Protein AF-A0A6B0SAT5-F1 (afdb_monomer_lite)

Structure (mmCIF, N/CA/C/O backbone):
data_AF-A0A6B0SAT5-F1
#
_entry.id   AF-A0A6B0SAT5-F1
#
loop_
_atom_site.group_PDB
_atom_site.id
_atom_site.type_symbol
_atom_site.label_atom_id
_atom_site.label_alt_id
_atom_site.label_comp_id
_atom_site.label_asym_id
_atom_site.label_entity_id
_atom_site.label_seq_id
_atom_site.pdbx_PDB_ins_code
_atom_site.Cartn_x
_atom_site.Cartn_y
_atom_site.Cartn_z
_atom_site.occupancy
_atom_site.B_iso_or_equiv
_atom_site.auth_seq_id
_atom_site.auth_comp_id
_atom_site.auth_asym_id
_atom_site.auth_atom_id
_atom_site.pdbx_PDB_model_num
ATOM 1 N N . MET A 1 1 ? -42.325 7.629 17.659 1.00 47.97 1 MET A N 1
ATOM 2 C CA . MET A 1 1 ? -41.363 6.576 17.273 1.00 47.97 1 MET A CA 1
ATOM 3 C C . MET A 1 1 ? -40.016 7.267 17.097 1.00 47.97 1 MET A C 1
ATOM 5 O O . MET A 1 1 ? -39.916 8.125 16.233 1.00 47.97 1 MET A O 1
ATOM 9 N N . LEU A 1 2 ? -39.059 7.044 18.001 1.00 42.22 2 LEU A N 1
ATOM 10 C CA . LEU A 1 2 ? -37.721 7.653 17.945 1.00 42.22 2 LEU A CA 1
ATOM 11 C C . LEU A 1 2 ? -36.759 6.684 17.239 1.00 42.22 2 LEU A C 1
ATOM 13 O O . LEU A 1 2 ? -36.958 5.474 17.369 1.00 42.22 2 LEU A O 1
ATOM 17 N N . PRO A 1 3 ? -35.730 7.172 16.522 1.00 49.31 3 PRO A N 1
ATOM 18 C CA . PRO A 1 3 ? -34.677 6.303 16.007 1.00 49.31 3 PRO A CA 1
ATOM 19 C C . PRO A 1 3 ? -33.969 5.594 17.177 1.00 49.31 3 PRO A C 1
ATOM 21 O O . PRO A 1 3 ? -33.900 6.156 18.278 1.00 49.31 3 PRO A O 1
ATOM 24 N N . PRO A 1 4 ? -33.462 4.363 16.983 1.00 53.16 4 PRO A N 1
ATOM 25 C CA . PRO A 1 4 ? -32.758 3.649 18.037 1.00 53.16 4 PRO A CA 1
ATOM 26 C C . PRO A 1 4 ? -31.542 4.469 18.480 1.00 53.16 4 PRO A C 1
ATOM 28 O O . PRO A 1 4 ? -30.766 4.967 17.663 1.00 53.16 4 PRO A O 1
ATOM 31 N N . ARG A 1 5 ? -31.414 4.659 19.796 1.00 58.03 5 ARG A N 1
ATOM 32 C CA . ARG A 1 5 ? -30.290 5.374 20.401 1.00 58.03 5 ARG A CA 1
ATOM 33 C C . ARG A 1 5 ? -28.994 4.616 20.099 1.00 58.03 5 ARG A C 1
ATOM 35 O O . ARG A 1 5 ? -28.834 3.496 20.563 1.00 58.03 5 ARG A O 1
ATOM 42 N N . GLY A 1 6 ? -28.066 5.271 19.402 1.00 47.53 6 GLY A N 1
ATOM 43 C CA . GLY A 1 6 ? -26.635 5.044 19.615 1.00 47.53 6 GLY A CA 1
ATOM 44 C C . GLY A 1 6 ? -25.936 3.990 18.757 1.00 47.53 6 GLY A C 1
ATOM 45 O O . GLY A 1 6 ? -25.258 3.133 19.301 1.00 47.53 6 GLY A O 1
ATOM 46 N N . ALA A 1 7 ? -25.976 4.116 17.434 1.00 50.66 7 ALA A N 1
ATOM 47 C CA . ALA A 1 7 ? -24.854 3.660 16.613 1.00 50.66 7 ALA A CA 1
ATOM 48 C C . ALA A 1 7 ? -24.471 4.800 15.671 1.00 50.66 7 ALA A C 1
ATOM 50 O O . ALA A 1 7 ? -24.793 4.802 14.482 1.00 50.66 7 ALA A O 1
ATOM 51 N N . PHE A 1 8 ? -23.822 5.823 16.231 1.00 50.41 8 PHE A N 1
ATOM 52 C CA . PHE A 1 8 ? -22.907 6.619 15.425 1.00 50.41 8 PHE A CA 1
ATOM 53 C C . PHE A 1 8 ? -21.898 5.586 14.919 1.00 50.41 8 PHE A C 1
ATOM 55 O O . PHE A 1 8 ? -21.167 5.022 15.722 1.00 50.41 8 PHE A O 1
ATOM 62 N N . ARG A 1 9 ? -22.021 5.168 13.652 1.00 55.12 9 ARG A N 1
ATOM 63 C CA . ARG A 1 9 ? -21.145 4.158 13.052 1.00 55.12 9 ARG A CA 1
ATOM 64 C C . ARG A 1 9 ? -19.720 4.667 13.231 1.00 55.12 9 ARG A C 1
ATOM 66 O O . ARG A 1 9 ? -19.341 5.576 12.495 1.00 55.12 9 ARG A O 1
ATOM 73 N N . GLU A 1 10 ? -18.989 4.110 14.187 1.00 56.44 10 GLU A N 1
ATOM 74 C CA . GLU A 1 10 ? -17.546 4.280 14.290 1.00 56.44 10 GLU A CA 1
ATOM 75 C C . GLU A 1 10 ? -16.988 3.758 12.966 1.00 56.44 10 GLU A C 1
ATOM 77 O O . GLU A 1 10 ? -16.982 2.557 12.695 1.00 56.44 10 GLU A O 1
ATOM 82 N N . ARG A 1 11 ? -16.694 4.668 12.034 1.00 66.69 11 ARG A N 1
ATOM 83 C CA . ARG A 1 11 ? -16.215 4.290 10.701 1.00 66.69 11 ARG A CA 1
ATOM 84 C C . ARG A 1 11 ? -14.706 4.335 10.756 1.00 66.69 11 ARG A C 1
ATOM 86 O O . ARG A 1 11 ? -14.109 5.307 10.305 1.00 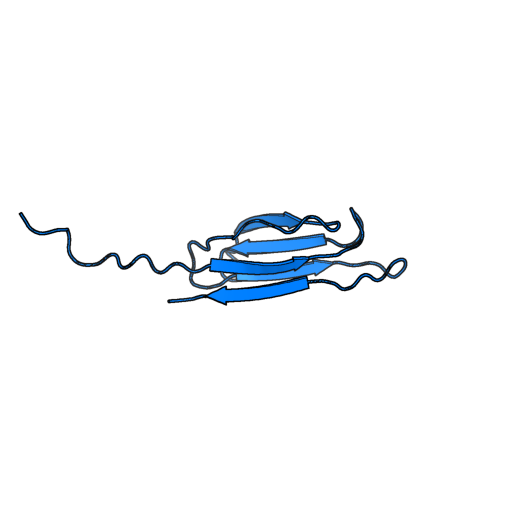66.69 11 ARG A O 1
ATOM 93 N N . HIS A 1 12 ? -14.121 3.279 11.315 1.00 86.75 12 HIS A N 1
ATOM 94 C CA . HIS A 1 12 ? -12.699 2.997 11.189 1.00 86.75 12 HIS A CA 1
ATOM 95 C C . HIS A 1 12 ? -12.398 2.742 9.711 1.00 86.75 12 HIS A C 1
ATOM 97 O O . HIS A 1 12 ? -12.766 1.705 9.165 1.00 86.75 12 HIS A O 1
ATOM 103 N N . CYS A 1 13 ? -11.836 3.737 9.029 1.00 91.31 13 CYS A N 1
ATOM 104 C CA . CYS A 1 13 ? -11.645 3.720 7.581 1.00 91.31 13 CYS A CA 1
ATOM 105 C C . CYS A 1 13 ? -10.188 4.004 7.218 1.00 91.31 13 CYS A C 1
ATOM 107 O O . CYS A 1 13 ? -9.601 4.951 7.744 1.00 91.31 13 CYS A O 1
ATOM 109 N N . LEU A 1 14 ? -9.635 3.216 6.299 1.00 94.06 14 LEU A N 1
ATOM 110 C CA . LEU A 1 14 ? -8.372 3.471 5.623 1.00 94.06 14 LEU A CA 1
ATOM 111 C C . LEU A 1 14 ? -8.658 3.987 4.213 1.00 94.06 14 LEU A C 1
ATOM 113 O O . LEU A 1 14 ? -9.182 3.252 3.379 1.00 94.06 14 LEU A O 1
ATOM 117 N N . HIS A 1 15 ? -8.290 5.239 3.966 1.00 95.25 15 HIS A N 1
ATOM 118 C CA . HIS A 1 15 ? -8.434 5.907 2.678 1.00 95.25 15 HIS A CA 1
ATOM 119 C C . HIS A 1 15 ? -7.071 6.041 1.994 1.00 95.25 15 HIS A C 1
ATOM 121 O O . HIS A 1 15 ? -6.114 6.510 2.618 1.00 95.25 15 HIS A O 1
ATOM 127 N N . PHE A 1 16 ? -6.978 5.662 0.719 1.00 96.69 16 PHE A N 1
ATOM 128 C CA . PHE A 1 16 ? -5.760 5.811 -0.077 1.00 96.69 16 PHE A CA 1
ATOM 129 C C . PHE A 1 16 ? -5.749 7.151 -0.808 1.00 96.69 16 PHE A C 1
ATOM 131 O O . PHE A 1 16 ? -6.643 7.457 -1.590 1.00 96.69 16 PHE A O 1
ATOM 138 N N . ILE A 1 17 ? -4.695 7.932 -0.579 1.00 97.94 17 ILE A N 1
ATOM 139 C CA . ILE A 1 17 ? -4.464 9.213 -1.258 1.00 97.94 17 ILE A CA 1
ATOM 140 C C . ILE A 1 17 ? -3.641 8.977 -2.529 1.00 97.94 17 ILE A C 1
ATOM 142 O O . ILE A 1 17 ? -3.919 9.550 -3.580 1.00 97.94 17 ILE A O 1
ATOM 146 N N . VAL A 1 18 ? -2.621 8.121 -2.425 1.00 97.50 18 VAL A N 1
ATOM 147 C CA . VAL A 1 18 ? -1.730 7.714 -3.518 1.00 97.50 18 VAL A CA 1
ATOM 148 C C . VAL A 1 18 ? -1.408 6.233 -3.351 1.00 97.50 18 VAL A C 1
ATOM 150 O O . VAL A 1 18 ? -1.227 5.770 -2.222 1.00 97.50 18 VAL A O 1
ATOM 153 N N . PHE A 1 19 ? -1.313 5.510 -4.466 1.00 98.44 19 PHE A N 1
ATOM 154 C CA . PHE A 1 19 ? -0.849 4.128 -4.504 1.00 98.44 19 PHE A CA 1
ATOM 155 C C . PHE A 1 19 ? -0.153 3.836 -5.839 1.00 98.44 19 PHE A C 1
ATOM 157 O O . PHE A 1 19 ? -0.788 3.840 -6.892 1.00 98.44 19 PHE A O 1
ATOM 164 N N . ASP A 1 20 ? 1.155 3.613 -5.789 1.00 98.56 20 ASP A N 1
ATOM 165 C CA . ASP A 1 20 ? 2.000 3.305 -6.939 1.00 98.56 20 ASP A CA 1
ATOM 166 C C . ASP A 1 20 ? 3.168 2.423 -6.484 1.00 98.56 20 ASP A C 1
ATOM 168 O O . ASP A 1 20 ? 4.118 2.875 -5.846 1.00 98.56 20 ASP A O 1
ATOM 172 N N . THR A 1 21 ? 3.052 1.137 -6.790 1.0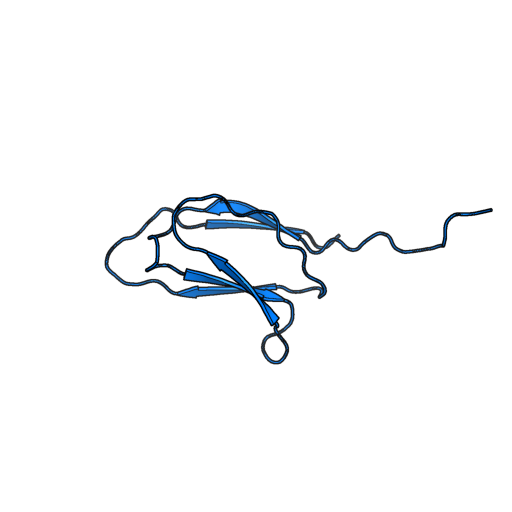0 98.56 21 THR A N 1
ATOM 173 C CA . THR A 1 21 ? 3.952 0.051 -6.378 1.00 98.56 21 THR A CA 1
ATOM 174 C C . THR A 1 21 ? 4.313 -0.809 -7.590 1.00 98.56 21 THR A C 1
ATOM 176 O O . THR A 1 21 ? 3.623 -0.760 -8.617 1.00 98.56 21 THR A O 1
ATOM 179 N N . GLU A 1 22 ? 5.394 -1.588 -7.522 1.00 98.50 22 GLU A N 1
ATOM 180 C CA . GLU A 1 22 ? 5.686 -2.560 -8.576 1.00 98.50 22 GLU A CA 1
ATOM 181 C C . GLU A 1 22 ? 4.617 -3.667 -8.610 1.00 98.50 22 GLU A C 1
ATOM 183 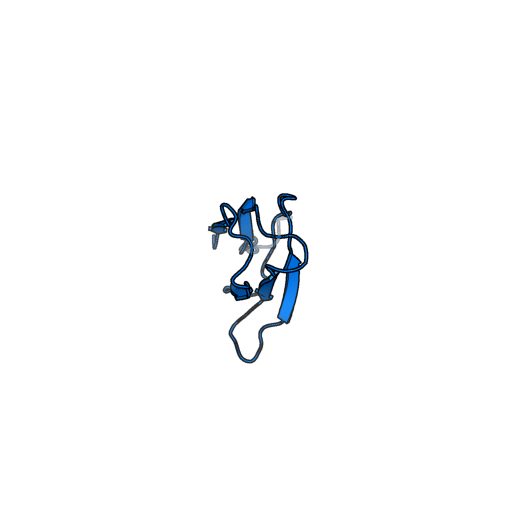O O . GLU A 1 22 ? 4.371 -4.365 -7.627 1.00 98.50 22 GLU A O 1
ATOM 188 N N . LEU A 1 23 ? 3.954 -3.833 -9.758 1.00 98.00 23 LEU A N 1
ATOM 189 C CA . LEU A 1 23 ? 2.881 -4.815 -9.915 1.00 98.00 23 LEU A CA 1
ATOM 190 C C . LEU A 1 23 ? 3.404 -6.234 -9.662 1.00 98.00 23 LEU A C 1
ATOM 192 O O . LEU A 1 23 ? 4.336 -6.667 -10.327 1.00 98.00 23 LEU A O 1
ATOM 196 N N . ALA A 1 24 ? 2.744 -6.965 -8.761 1.00 97.25 24 ALA A N 1
ATOM 197 C CA . ALA A 1 24 ? 3.059 -8.336 -8.348 1.00 97.25 24 ALA A CA 1
ATOM 198 C C . ALA A 1 24 ? 4.388 -8.562 -7.592 1.00 97.25 24 ALA A C 1
ATOM 200 O O . ALA A 1 24 ? 4.595 -9.677 -7.114 1.00 97.25 24 ALA A O 1
ATOM 201 N N . HIS A 1 25 ? 5.236 -7.543 -7.432 1.00 98.12 25 HIS A N 1
ATOM 202 C CA . HIS A 1 25 ? 6.509 -7.633 -6.700 1.00 98.12 25 HIS A CA 1
ATOM 203 C C . HIS A 1 25 ? 6.438 -6.927 -5.345 1.00 98.12 25 HIS A C 1
ATOM 205 O O . HIS A 1 25 ? 6.797 -7.510 -4.322 1.00 98.12 25 HIS A O 1
ATOM 211 N N . ASP A 1 26 ? 5.874 -5.720 -5.335 1.00 98.56 26 ASP A N 1
ATOM 212 C CA . ASP A 1 26 ? 5.622 -4.945 -4.129 1.00 98.56 26 ASP A CA 1
ATOM 213 C C . ASP A 1 26 ? 4.180 -5.173 -3.673 1.00 98.56 26 ASP A C 1
ATOM 215 O O . ASP A 1 26 ? 3.226 -4.775 -4.348 1.00 98.56 26 ASP A O 1
ATOM 219 N N . ILE A 1 27 ? 4.000 -5.814 -2.520 1.00 98.44 27 ILE A N 1
ATOM 220 C CA . ILE A 1 27 ? 2.684 -6.214 -2.018 1.00 98.44 27 ILE A CA 1
ATOM 221 C C . ILE A 1 27 ? 2.375 -5.460 -0.729 1.00 98.44 27 ILE A C 1
ATOM 223 O O . ILE A 1 27 ? 3.049 -5.630 0.287 1.00 98.44 27 ILE A O 1
ATOM 227 N N . LEU A 1 28 ? 1.302 -4.666 -0.749 1.00 98.25 28 LEU A N 1
ATOM 228 C CA . LEU A 1 28 ? 0.699 -4.111 0.460 1.00 98.25 28 LEU A CA 1
ATOM 229 C C . LEU A 1 28 ? -0.437 -5.021 0.932 1.00 98.25 28 LEU A C 1
ATOM 231 O O . LEU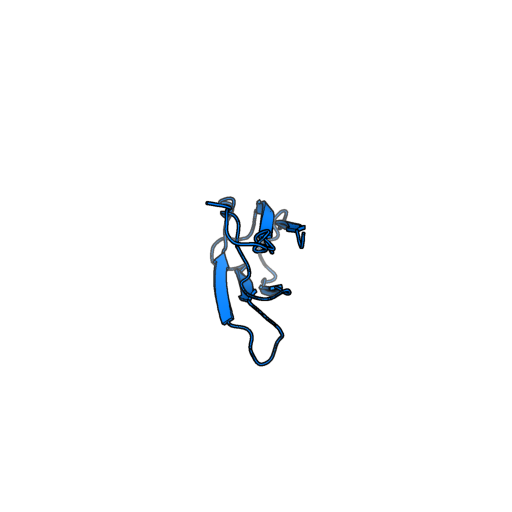 A 1 28 ? -1.434 -5.186 0.227 1.00 98.25 28 LEU A O 1
ATOM 235 N N . ARG A 1 29 ? -0.315 -5.555 2.148 1.00 97.50 29 ARG A N 1
ATOM 236 C CA . ARG A 1 29 ? -1.356 -6.320 2.845 1.00 97.50 29 ARG A CA 1
ATOM 237 C C . ARG A 1 29 ? -1.983 -5.488 3.951 1.00 97.50 29 ARG A C 1
ATOM 239 O O . ARG A 1 29 ? -1.274 -4.832 4.717 1.00 97.50 29 ARG A O 1
ATOM 246 N N . VAL A 1 30 ? -3.306 -5.562 4.060 1.00 95.44 30 VAL A N 1
ATOM 247 C CA . VAL A 1 30 ? -4.074 -4.892 5.117 1.00 95.44 30 VAL A CA 1
ATOM 248 C C . VAL A 1 30 ? -4.840 -5.909 5.932 1.00 95.44 30 VAL A C 1
ATOM 250 O O . VAL A 1 30 ? -5.644 -6.670 5.395 1.00 95.44 30 VAL A O 1
ATOM 253 N N . TRP A 1 31 ? -4.607 -5.876 7.238 1.00 94.69 31 TRP A N 1
ATOM 254 C CA . TRP A 1 31 ? -5.202 -6.789 8.200 1.00 94.69 31 TRP A CA 1
ATOM 255 C C . TRP A 1 31 ? -6.099 -6.031 9.180 1.00 94.69 31 TRP A C 1
ATOM 257 O O . TRP A 1 31 ? -5.716 -4.967 9.669 1.00 94.69 31 TRP A O 1
ATOM 267 N N . ASP A 1 32 ? -7.276 -6.586 9.465 1.00 92.38 32 ASP A N 1
ATOM 268 C CA . ASP A 1 32 ? -8.260 -6.066 10.415 1.00 92.38 32 ASP A CA 1
ATOM 269 C C . ASP A 1 32 ? -8.028 -6.623 11.813 1.00 92.38 32 ASP A C 1
ATOM 271 O O . ASP A 1 32 ? -8.192 -7.824 12.030 1.00 92.38 32 ASP A O 1
ATOM 275 N N . GLY A 1 33 ? -7.677 -5.754 12.759 1.00 85.81 33 GLY A N 1
ATOM 276 C CA . GLY A 1 33 ? -7.440 -6.120 14.150 1.00 85.81 33 GLY A CA 1
ATOM 277 C C . GLY A 1 33 ? -5.961 -6.273 14.541 1.00 85.81 33 GLY A C 1
ATOM 278 O O . GLY A 1 33 ? -5.046 -6.081 13.732 1.00 85.81 33 GLY A O 1
ATOM 279 N N . PRO A 1 34 ? -5.710 -6.572 15.829 1.00 78.12 34 PRO A N 1
ATOM 280 C CA . PRO A 1 34 ? -4.366 -6.686 16.387 1.00 78.12 34 PRO A CA 1
ATOM 281 C C . PRO A 1 34 ? -3.695 -8.008 15.988 1.00 78.12 34 PRO A C 1
ATOM 283 O O . PRO A 1 34 ? -4.354 -9.042 15.971 1.00 78.12 34 PRO A O 1
ATOM 286 N N . ALA A 1 35 ? -2.384 -7.950 15.713 1.00 72.94 35 ALA A N 1
ATOM 287 C CA . ALA A 1 35 ? -1.491 -9.028 15.255 1.00 72.94 35 ALA A CA 1
ATOM 288 C C . ALA A 1 35 ? -2.050 -10.468 15.324 1.00 72.94 35 ALA A C 1
ATOM 290 O O . ALA A 1 35 ? -2.375 -11.042 14.289 1.00 72.94 35 ALA A O 1
ATOM 291 N N . ASP A 1 36 ? -2.196 -11.037 16.525 1.00 74.88 36 ASP A N 1
ATOM 292 C CA . ASP A 1 36 ? -2.519 -12.460 16.719 1.00 74.88 36 ASP A CA 1
ATOM 293 C C . ASP A 1 36 ? -3.956 -12.851 16.324 1.00 74.88 36 ASP A C 1
ATOM 295 O O . ASP A 1 36 ? -4.256 -14.032 16.151 1.00 74.88 36 ASP A O 1
ATOM 299 N N . SER A 1 37 ? -4.858 -11.878 16.180 1.00 79.44 37 SER A N 1
ATOM 300 C CA . SER A 1 37 ? -6.250 -12.081 15.763 1.00 79.44 37 SER A CA 1
ATOM 301 C C . SER A 1 37 ? -6.592 -11.341 14.471 1.00 79.44 37 SER A C 1
ATOM 303 O O . SER A 1 37 ? -7.773 -11.182 14.159 1.00 79.44 37 SER A O 1
ATOM 305 N N . ALA A 1 38 ? -5.585 -10.828 13.762 1.00 87.75 38 ALA A N 1
ATOM 306 C CA . ALA A 1 38 ? -5.808 -9.974 12.613 1.00 87.75 38 ALA A CA 1
ATOM 307 C C . ALA A 1 38 ? -6.320 -10.789 11.415 1.00 87.75 38 ALA A C 1
ATOM 309 O O . ALA A 1 38 ? -5.791 -11.854 11.091 1.00 87.75 38 ALA A O 1
ATOM 310 N N . ILE A 1 39 ? -7.350 -10.286 10.736 1.00 91.62 39 ILE A N 1
ATOM 311 C CA . ILE A 1 39 ? -7.952 -10.937 9.565 1.00 91.62 39 ILE A CA 1
ATOM 312 C C . ILE A 1 39 ? -7.481 -10.216 8.304 1.00 91.62 39 ILE A C 1
ATOM 314 O O . ILE A 1 39 ? -7.667 -9.009 8.186 1.00 91.62 39 ILE A O 1
ATOM 318 N N . LEU A 1 40 ? -6.901 -10.932 7.336 1.00 94.06 40 LEU A N 1
ATOM 319 C CA . LEU A 1 40 ? -6.515 -10.329 6.057 1.00 94.06 40 LEU A CA 1
ATOM 320 C C . LEU A 1 40 ? -7.760 -9.802 5.331 1.00 94.06 40 LEU A C 1
ATOM 322 O O . LEU A 1 40 ? -8.653 -10.574 4.985 1.00 94.06 40 LEU A O 1
ATOM 326 N N . LEU A 1 41 ? -7.800 -8.497 5.068 1.00 93.88 41 LEU A N 1
ATOM 327 C CA . LEU A 1 41 ? -8.877 -7.866 4.306 1.00 93.88 41 LEU A CA 1
ATOM 328 C C . LEU A 1 41 ? -8.563 -7.836 2.816 1.00 93.88 41 LEU A C 1
ATOM 330 O O . LEU A 1 41 ? -9.427 -8.122 1.983 1.00 93.88 41 LEU A O 1
ATOM 334 N N . LYS A 1 42 ? -7.336 -7.431 2.472 1.00 95.56 42 LYS A N 1
ATOM 335 C CA . LYS A 1 42 ? -6.956 -7.181 1.084 1.00 95.56 42 LYS A CA 1
ATOM 336 C C . LYS A 1 42 ? -5.448 -7.195 0.881 1.00 95.56 42 LYS A C 1
ATOM 338 O O . LYS A 1 42 ? -4.681 -6.887 1.793 1.00 95.56 42 LYS A O 1
ATOM 343 N N . GLU A 1 43 ? -5.071 -7.489 -0.356 1.00 97.25 43 GLU A N 1
ATOM 344 C CA . GLU A 1 43 ? -3.725 -7.317 -0.888 1.00 97.25 43 GLU A CA 1
ATOM 345 C C . GLU A 1 43 ? -3.795 -6.455 -2.153 1.00 97.25 43 GLU A C 1
ATOM 347 O O . GLU A 1 43 ? -4.715 -6.618 -2.964 1.00 97.25 43 GLU A O 1
ATOM 352 N N . TRP A 1 44 ? -2.826 -5.558 -2.329 1.00 97.69 44 TRP A N 1
ATOM 353 C CA . TRP A 1 44 ? -2.688 -4.733 -3.528 1.00 97.69 44 TRP A CA 1
ATOM 354 C C . TRP A 1 44 ? -1.249 -4.679 -4.022 1.00 97.69 44 TRP A C 1
ATOM 356 O O . TRP A 1 44 ? -0.306 -4.741 -3.236 1.00 97.69 44 TRP A O 1
ATOM 366 N N . SER A 1 45 ? -1.118 -4.502 -5.335 1.00 98.31 45 SER A N 1
ATOM 367 C CA . SER A 1 45 ? 0.111 -4.110 -6.025 1.00 98.31 45 SER A CA 1
ATOM 368 C C . SER A 1 45 ? -0.224 -3.336 -7.299 1.00 98.31 45 SER A C 1
ATOM 370 O O . SER A 1 45 ? -1.381 -3.291 -7.732 1.00 98.31 45 SER A O 1
ATOM 372 N N . GLY A 1 46 ? 0.788 -2.728 -7.909 1.00 98.44 46 GLY A N 1
ATOM 373 C CA . GLY A 1 46 ? 0.638 -1.880 -9.084 1.00 98.44 46 GLY A CA 1
ATOM 374 C C . GLY A 1 46 ? 0.258 -0.445 -8.726 1.00 98.44 46 GLY A C 1
ATOM 375 O O . GLY A 1 46 ? 0.530 0.044 -7.631 1.00 98.44 46 GLY A O 1
ATOM 376 N N . SER A 1 47 ? -0.370 0.243 -9.676 1.00 98.12 47 SER A N 1
ATOM 377 C CA . SER A 1 47 ? -0.630 1.687 -9.608 1.00 98.12 47 SER A CA 1
ATOM 378 C C . SER A 1 47 ? -2.117 2.052 -9.658 1.00 98.12 47 SER A C 1
ATOM 380 O O . SER A 1 47 ? -2.475 3.199 -9.924 1.00 98.12 47 SER A O 1
ATOM 382 N N . ALA A 1 48 ? -3.004 1.070 -9.479 1.00 97.94 48 ALA A N 1
ATOM 383 C CA . ALA A 1 48 ? -4.434 1.324 -9.371 1.00 97.94 48 ALA A CA 1
ATOM 384 C C . ALA A 1 48 ? -4.752 1.800 -7.950 1.00 97.94 48 ALA A C 1
ATOM 386 O O . ALA A 1 48 ? -4.437 1.099 -6.991 1.00 97.94 48 ALA A O 1
ATOM 387 N N . LEU A 1 49 ? -5.381 2.972 -7.820 1.00 97.50 49 LEU A N 1
ATOM 388 C CA . LEU A 1 49 ? -5.763 3.515 -6.518 1.00 97.50 49 LEU A CA 1
ATOM 389 C C . LEU A 1 49 ? -6.817 2.605 -5.851 1.00 97.50 49 LEU A C 1
ATOM 391 O O . LEU A 1 49 ? -7.873 2.387 -6.452 1.00 97.50 49 LEU A O 1
ATOM 395 N N . PRO A 1 50 ? -6.558 2.069 -4.644 1.00 96.75 50 PRO A N 1
ATOM 396 C CA . PRO A 1 50 ? -7.516 1.224 -3.942 1.00 96.75 50 PRO A CA 1
ATOM 397 C C . PRO A 1 50 ? -8.787 1.948 -3.492 1.00 96.75 50 PRO A C 1
ATOM 399 O O . PRO A 1 50 ? -8.776 3.150 -3.233 1.00 96.75 50 PRO A O 1
ATOM 402 N N . GLU A 1 51 ? -9.866 1.181 -3.325 1.00 94.31 51 GLU A N 1
ATOM 403 C CA . GLU A 1 51 ? -11.063 1.640 -2.614 1.00 94.31 51 GLU A CA 1
ATOM 404 C C . GLU A 1 51 ? -10.829 1.704 -1.098 1.00 94.31 51 GLU A C 1
ATOM 406 O O . GLU A 1 51 ? -9.961 1.015 -0.551 1.00 94.31 51 GLU A O 1
ATOM 411 N N . ASP A 1 52 ? -11.651 2.506 -0.422 1.00 93.12 52 ASP A N 1
ATOM 412 C CA . ASP A 1 52 ? -11.651 2.632 1.032 1.00 93.12 52 ASP A CA 1
ATOM 413 C C . ASP A 1 52 ? -11.873 1.279 1.718 1.00 93.12 52 ASP A C 1
ATOM 415 O O . ASP A 1 52 ? -12.788 0.522 1.379 1.00 93.12 52 ASP A O 1
ATOM 419 N N . ILE A 1 53 ? -11.067 1.007 2.745 1.00 92.38 53 ILE A N 1
ATOM 420 C CA . ILE A 1 53 ? -11.247 -0.159 3.607 1.00 92.38 53 ILE A CA 1
ATOM 421 C C . ILE A 1 53 ? -11.878 0.248 4.924 1.00 92.38 53 ILE A C 1
ATOM 423 O O . ILE A 1 53 ? -11.399 1.145 5.610 1.00 92.38 53 ILE A O 1
ATOM 427 N N . HIS A 1 54 ? -12.914 -0.487 5.318 1.00 89.88 54 HIS A N 1
ATOM 428 C CA . HIS A 1 54 ? -13.547 -0.347 6.618 1.00 89.88 54 HIS A CA 1
ATOM 429 C C . HIS A 1 54 ? -13.100 -1.470 7.553 1.00 89.88 54 HIS A C 1
ATOM 431 O O . HIS A 1 54 ? -13.298 -2.646 7.256 1.00 89.88 54 HIS A O 1
ATOM 437 N N . SER A 1 55 ? -12.510 -1.081 8.678 1.00 87.75 55 SER A N 1
ATOM 438 C CA . SER A 1 55 ? -12.141 -1.970 9.774 1.00 87.75 55 SER A CA 1
ATOM 439 C C . SER A 1 55 ? -13.371 -2.250 10.633 1.00 87.75 55 SER A C 1
ATOM 441 O O . SER A 1 55 ? -14.183 -1.357 10.893 1.00 87.75 55 SER A O 1
ATOM 443 N N . THR A 1 56 ? -13.527 -3.504 11.046 1.00 84.06 56 THR A N 1
ATOM 444 C CA . THR A 1 56 ? -14.510 -3.911 12.059 1.00 84.06 56 THR A CA 1
ATOM 445 C C . THR A 1 56 ? -13.937 -3.826 13.473 1.00 84.06 56 THR A C 1
ATOM 447 O O . THR A 1 56 ? -14.695 -3.806 14.443 1.00 84.06 56 THR A O 1
ATOM 450 N N . PHE A 1 57 ? -12.610 -3.722 13.584 1.00 83.00 57 PHE A N 1
ATOM 451 C CA . PHE A 1 57 ? -11.884 -3.397 14.804 1.00 83.00 57 PHE A CA 1
ATOM 452 C C . PHE A 1 57 ? -11.547 -1.895 14.868 1.00 83.00 57 PHE A C 1
ATOM 454 O O . PHE A 1 57 ? -11.911 -1.102 14.004 1.00 83.00 57 PHE A O 1
ATOM 461 N N . ASN A 1 58 ? -10.844 -1.482 15.924 1.00 82.38 58 ASN A N 1
ATOM 462 C CA . ASN A 1 58 ? -10.324 -0.120 16.073 1.00 82.38 58 ASN A CA 1
ATOM 463 C C . ASN A 1 58 ? -8.873 0.022 15.578 1.00 82.38 58 ASN A C 1
ATOM 465 O O . ASN A 1 58 ? -8.228 1.041 15.837 1.00 82.38 58 ASN A O 1
ATOM 469 N N . SER A 1 59 ? -8.348 -0.995 14.891 1.00 86.81 59 SER A N 1
ATOM 470 C CA . SER A 1 59 ? -6.967 -1.051 14.425 1.00 86.81 59 SER A CA 1
ATOM 471 C C . SER A 1 59 ? -6.846 -1.788 13.093 1.00 86.81 59 SER A C 1
ATOM 473 O O . SER A 1 59 ? -7.527 -2.778 12.833 1.00 86.81 59 SER A O 1
ATOM 475 N N . LEU A 1 60 ? -5.932 -1.293 12.260 1.00 91.25 60 LEU A N 1
ATOM 476 C CA . LEU A 1 60 ? -5.499 -1.935 11.027 1.00 91.25 60 LEU A CA 1
ATOM 477 C C . LEU A 1 60 ? -3.987 -2.123 11.078 1.00 91.25 60 LEU A C 1
ATOM 479 O O . LEU A 1 60 ? -3.264 -1.221 11.507 1.00 91.25 60 LEU A O 1
ATOM 483 N N . THR A 1 61 ? -3.514 -3.267 10.595 1.00 92.06 61 THR A N 1
ATOM 484 C CA . THR A 1 61 ? -2.084 -3.526 10.408 1.00 92.06 61 THR A CA 1
ATOM 485 C C . THR A 1 61 ? -1.760 -3.484 8.921 1.00 92.06 61 THR A C 1
ATOM 487 O O . THR A 1 61 ? -2.403 -4.166 8.122 1.00 92.06 61 THR A O 1
ATOM 490 N N . LEU A 1 62 ? -0.762 -2.679 8.554 1.00 94.50 62 LEU A N 1
ATOM 491 C CA . LEU A 1 62 ? -0.226 -2.602 7.197 1.00 94.50 62 LEU A CA 1
ATOM 492 C C . LEU A 1 62 ? 1.103 -3.352 7.149 1.00 94.50 62 LEU A C 1
ATOM 494 O O . LEU A 1 62 ? 2.013 -3.036 7.914 1.00 94.50 62 LEU A O 1
ATOM 498 N N . GLN A 1 63 ? 1.216 -4.316 6.241 1.00 95.69 63 GLN A N 1
ATOM 499 C CA . GLN A 1 63 ? 2.468 -5.002 5.935 1.00 95.69 63 GLN A CA 1
ATOM 500 C C . GLN A 1 63 ? 2.828 -4.717 4.483 1.00 95.69 63 GLN A C 1
ATOM 502 O O . GLN A 1 63 ? 2.029 -4.985 3.589 1.00 95.69 63 GLN A O 1
ATOM 507 N N . PHE A 1 64 ? 4.017 -4.168 4.261 1.00 97.88 64 PHE A N 1
ATOM 508 C CA . PHE A 1 64 ? 4.530 -3.888 2.929 1.00 97.88 64 PHE A CA 1
ATOM 509 C C . PHE A 1 64 ? 5.779 -4.727 2.690 1.00 97.88 64 PHE A C 1
ATOM 511 O O . PHE A 1 64 ? 6.782 -4.547 3.381 1.00 97.88 64 PHE A O 1
ATOM 518 N N . ASP A 1 65 ? 5.688 -5.648 1.737 1.00 98.12 65 ASP A N 1
ATOM 519 C CA . ASP A 1 65 ? 6.790 -6.505 1.314 1.00 98.12 65 ASP A CA 1
ATOM 520 C C . ASP A 1 65 ? 7.229 -6.057 -0.086 1.00 98.12 65 ASP A C 1
ATOM 522 O O . ASP A 1 65 ? 6.406 -6.031 -1.000 1.00 98.12 65 ASP A O 1
ATOM 526 N N . SER A 1 66 ? 8.501 -5.686 -0.240 1.00 97.94 66 SER A N 1
ATOM 527 C CA . SER A 1 66 ? 9.093 -5.200 -1.495 1.00 97.94 66 SER A CA 1
ATOM 528 C C . SER A 1 66 ? 10.368 -5.966 -1.841 1.00 97.94 66 SER A C 1
ATOM 530 O O . SER A 1 66 ? 10.953 -6.633 -0.979 1.00 97.94 66 SER A O 1
ATOM 532 N N . ASP A 1 67 ? 10.843 -5.823 -3.076 1.00 96.94 67 ASP A N 1
ATOM 533 C CA . ASP A 1 67 ? 12.156 -6.324 -3.493 1.00 96.94 67 ASP A CA 1
ATOM 534 C C . ASP A 1 67 ? 13.179 -5.189 -3.732 1.00 96.94 67 ASP A C 1
ATOM 536 O O . ASP A 1 67 ? 12.996 -4.057 -3.279 1.00 96.94 67 ASP A O 1
ATOM 540 N N . PHE A 1 68 ? 14.329 -5.515 -4.333 1.00 96.62 68 PHE A N 1
ATOM 541 C CA . PHE A 1 68 ? 15.433 -4.573 -4.553 1.00 96.62 68 PHE A CA 1
ATOM 542 C C . PHE A 1 68 ? 15.527 -4.047 -6.000 1.00 96.62 68 PHE A C 1
ATOM 544 O O . PHE A 1 68 ? 16.484 -3.335 -6.309 1.00 96.62 68 PHE A O 1
ATOM 551 N N . PHE A 1 69 ? 14.610 -4.417 -6.903 1.00 96.00 69 PHE A N 1
ATOM 552 C CA . PHE A 1 69 ? 14.745 -4.170 -8.342 1.00 96.00 69 PHE A CA 1
ATOM 553 C C . PHE A 1 69 ? 14.097 -2.860 -8.798 1.00 96.00 69 PHE A C 1
ATOM 555 O O . PHE A 1 69 ? 14.797 -2.019 -9.372 1.00 96.00 69 PHE A O 1
ATOM 562 N N . ILE A 1 70 ? 12.791 -2.665 -8.576 1.00 97.81 70 ILE A N 1
ATOM 563 C CA . ILE A 1 70 ? 12.074 -1.465 -9.034 1.00 97.81 70 ILE A CA 1
ATOM 564 C C . ILE A 1 70 ? 11.487 -0.709 -7.847 1.00 97.81 70 ILE A C 1
ATOM 566 O O . ILE A 1 70 ? 10.580 -1.166 -7.172 1.00 97.81 70 ILE A O 1
ATOM 570 N N . SER A 1 71 ? 11.942 0.527 -7.646 1.00 97.25 71 SER A N 1
ATOM 571 C CA . SER A 1 71 ? 11.329 1.435 -6.673 1.00 97.25 71 SER A CA 1
ATOM 572 C C . SER A 1 71 ? 10.325 2.374 -7.343 1.00 97.25 71 SER A C 1
ATOM 574 O O . SER A 1 71 ? 10.626 3.021 -8.351 1.00 97.25 71 SER A O 1
ATOM 576 N N . LYS A 1 72 ? 9.132 2.471 -6.755 1.00 97.88 72 LYS A N 1
ATOM 577 C CA . LYS A 1 72 ? 8.051 3.387 -7.152 1.00 97.88 72 LYS A CA 1
ATOM 578 C C . LYS A 1 72 ? 7.802 4.447 -6.080 1.00 97.88 72 LYS A C 1
ATOM 580 O O . LYS A 1 72 ? 8.513 4.506 -5.080 1.00 97.88 72 LYS A O 1
ATOM 585 N N . SER A 1 73 ? 6.819 5.322 -6.303 1.00 97.88 73 SER A N 1
ATOM 586 C CA . SER A 1 73 ? 6.517 6.405 -5.354 1.00 97.88 73 SER A CA 1
ATOM 587 C C . SER A 1 73 ? 5.878 5.923 -4.044 1.00 97.88 73 SER A C 1
ATOM 589 O O . SER A 1 73 ? 5.906 6.649 -3.050 1.00 97.88 73 SER A O 1
ATOM 591 N N . GLY A 1 74 ? 5.373 4.688 -4.010 1.00 97.88 74 GLY A N 1
ATOM 592 C CA . GLY A 1 74 ? 4.834 4.047 -2.820 1.00 97.88 74 GLY A CA 1
ATOM 593 C C . GLY A 1 74 ? 3.375 4.414 -2.582 1.00 97.88 74 GLY A C 1
ATOM 594 O O . GLY A 1 74 ? 2.579 4.542 -3.514 1.00 97.88 74 GLY A O 1
ATOM 595 N N . PHE A 1 75 ? 2.995 4.555 -1.315 1.00 98.31 75 PHE A N 1
ATOM 596 C CA . PHE A 1 75 ? 1.614 4.832 -0.940 1.00 98.31 75 PHE A CA 1
ATOM 597 C C . PHE A 1 75 ? 1.508 5.865 0.177 1.00 98.31 75 PHE A C 1
ATOM 599 O O . PHE A 1 75 ? 2.399 6.028 1.010 1.00 98.31 75 PHE A O 1
ATOM 606 N N . SER A 1 76 ? 0.371 6.552 0.202 1.00 98.00 76 SER A N 1
ATOM 607 C CA . SER A 1 76 ? -0.013 7.458 1.278 1.00 98.00 76 SER A CA 1
ATOM 608 C C . SER A 1 76 ? -1.455 7.177 1.663 1.00 98.00 76 SER A C 1
ATOM 610 O O . SER A 1 76 ? -2.325 7.062 0.797 1.00 98.00 76 SER A O 1
ATOM 612 N N . VAL A 1 77 ? -1.697 7.049 2.965 1.00 96.69 77 VAL A N 1
ATOM 613 C CA . VAL A 1 77 ? -2.995 6.664 3.515 1.00 96.69 77 V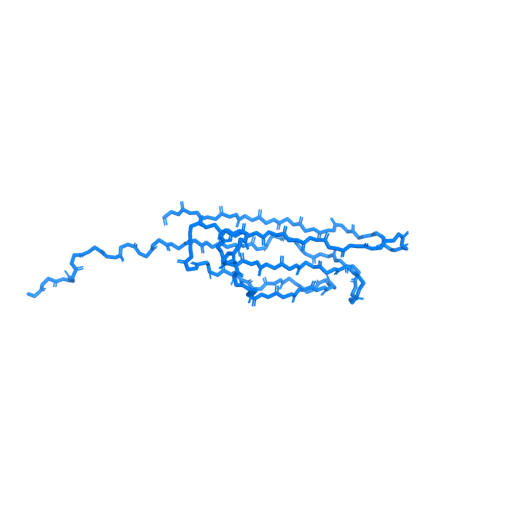AL A CA 1
ATOM 614 C C . VAL A 1 77 ? -3.424 7.606 4.625 1.00 96.69 77 VAL A C 1
ATOM 616 O O . VAL A 1 77 ? -2.601 8.137 5.373 1.00 96.69 77 VAL A O 1
ATOM 619 N N . GLN A 1 78 ? -4.734 7.760 4.765 1.00 95.31 78 GLN A N 1
ATOM 620 C CA . GLN A 1 78 ? -5.360 8.405 5.903 1.00 95.31 78 GLN A CA 1
ATOM 621 C C . GLN A 1 78 ? -6.202 7.382 6.659 1.00 95.31 78 GLN A C 1
ATOM 623 O O . GLN A 1 78 ? 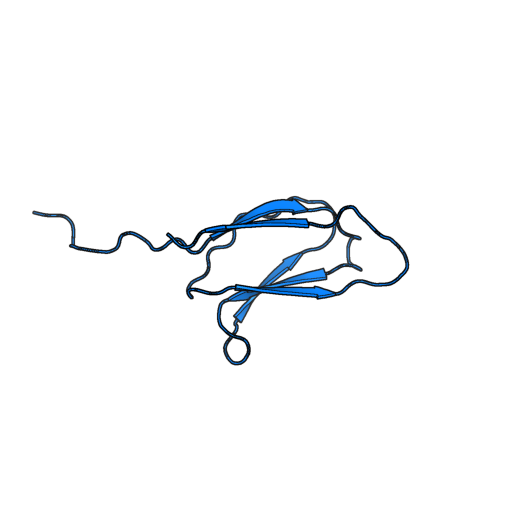-7.136 6.805 6.107 1.00 95.31 78 GLN A O 1
ATOM 628 N N . PHE A 1 79 ? -5.895 7.191 7.942 1.00 91.50 79 PHE A N 1
ATOM 629 C CA . PHE A 1 79 ? -6.742 6.416 8.841 1.00 91.50 79 PHE A CA 1
ATOM 630 C C . PHE A 1 79 ? -7.676 7.350 9.613 1.00 91.50 79 PHE A C 1
ATOM 632 O O . PHE A 1 79 ? -7.234 8.324 10.224 1.00 91.50 79 PHE A O 1
ATOM 639 N N . SER A 1 80 ? -8.972 7.054 9.581 1.00 89.62 80 SER A N 1
ATOM 640 C CA . SER A 1 80 ? -9.997 7.769 10.339 1.00 89.62 80 SER A CA 1
ATOM 641 C C . SER A 1 80 ? -10.628 6.832 11.356 1.00 89.62 80 SER A C 1
ATOM 643 O O . SER A 1 80 ? -11.253 5.857 10.968 1.00 89.62 80 SER A O 1
ATOM 645 N N . SER A 1 81 ? -10.503 7.153 12.642 1.00 78.12 81 SER A N 1
ATOM 646 C CA . SER A 1 81 ? -11.244 6.536 13.747 1.00 78.12 81 SER A CA 1
ATOM 647 C C . SER A 1 81 ? -12.078 7.627 14.418 1.00 78.12 81 SER A C 1
ATOM 649 O O . SER A 1 81 ? -11.582 8.348 15.287 1.00 78.12 81 SER A O 1
ATOM 651 N N . ARG A 1 82 ? -13.297 7.846 13.931 1.00 61.88 82 ARG A N 1
ATOM 652 C CA . ARG A 1 82 ? -14.243 8.808 14.507 1.00 61.88 82 ARG A CA 1
ATOM 653 C C . ARG A 1 82 ? -15.540 8.116 14.856 1.00 61.88 82 ARG A C 1
ATOM 655 O O . ARG A 1 82 ? -15.950 7.249 14.049 1.00 61.88 82 ARG A O 1
#

pLDDT: mean 87.62, std 15.54, range [42.22, 98.56]

Secondary structure (DSSP, 8-state):
-PPPS-------EEEEEEEE--TTTSEEEEEESSGGGPEEEEEE-SSPPPPPEEPSSS-EEEEEE--SS----EEEEEEE--

InterPro domains:
  IPR000859 CUB domain [PF00431] (14-79)
  IPR000859 CUB domain [PS01180] (1-82)
  IPR000859 CUB domain [cd00041] (14-81)
  IPR035914 Spermadhesin, CUB domain superfamily [G3DSA:2.60.120.290] (5-81)
  IPR035914 Spermadhesin, CUB domain superfamily [SSF49854] (13-81)

Sequence (82 aa):
MLPPRGAFRERHCLHFIVFDTELAHDILRVWDGPADSAILLKEWSGSALPEDIHSTFNSLTLQFDSDFFISKSGFSVQFSSR

Radius of gyration: 15.54 Å; chains: 1; bounding box: 57×22×30 Å

Organism: NCBI:txid72004

Foldseek 3Di:
DDDDPDCPPQFFKKAWPFAAAAFPAKKKWKWADDDVPTHTDDIDHHGDGDDMDTHPDNDMDIDIGHDDDDDDPHTDIDTDGD